Protein AF-A0A7S3MEN3-F1 (afdb_monomer_lite)

pLDDT: mean 83.19, std 9.21, range [45.03, 94.25]

Sequence (154 aa):
SSSNAAMPLEVQRSCRQNRLRFAHFEAAQQLMYAAVDQAFYSYHPLDHLQGAGDDWSRVAAEGVQRHLTSALGRFDSDLASGHFDGSFTALLGLSRPSKFDHLVHYGGSYYCYLFNRALSSHVWQHSFREDPFGAGSGGPLKELLRGGSVVQSL

InterPro domains:
  IPR000095 CRIB domain [PS50108] (94-107)
  IPR001567 Peptidase M3A/M3B catalytic domain [PF01432] (3-150)
  IPR024077 Neurolysin/Thimet oligopeptidase, domain 2 [G3DSA:1.10.1370.10] (1-147)
  IPR045090 Peptidase M3A/M3B [PTHR11804] (4-134)

Secondary structure (DSSP, 8-state):
----PPPPHHHHHHHHHHTTTTHHHHHHHHHHHHHHHHHHHH--GGGG-TT-GGGHHHHHHHHHHHHHHHHHHHHHHHHTTSS--S-HHHHTT-S-GGG-THHHHSTT-THHHHHHHHHHHHHIIIIISS-TT-HHHHHHHHHHHHTTTT----

Foldseek 3Di:
DPDPDDDDPVVVVVCVVCVCPCVVVVVLLLVLVLQLLQQQVVDDLVVQCVVVPPNSVVSSVVSSVVSSVVSQVVVQVVVVVDPDPDRSCVVNVVPDPVPVCCCVPPGNCSCVVVVVVVVVVVLCVPQQVVPVPDPRSCVVVVVVVVCPPVDPDD

Structure (mmCIF, N/CA/C/O backbone):
data_AF-A0A7S3MEN3-F1
#
_entry.id   AF-A0A7S3MEN3-F1
#
loop_
_atom_site.group_PDB
_atom_site.id
_atom_site.type_symbol
_atom_site.label_atom_id
_atom_site.label_alt_id
_atom_site.label_comp_id
_atom_site.label_asym_id
_atom_site.label_entity_id
_atom_site.label_seq_id
_atom_site.pdbx_PDB_ins_code
_atom_site.Cartn_x
_atom_site.Cartn_y
_atom_site.Cartn_z
_atom_site.occupancy
_atom_site.B_iso_or_equiv
_atom_site.auth_seq_id
_atom_site.auth_comp_id
_atom_site.auth_asym_id
_atom_site.auth_atom_id
_atom_site.pdbx_PDB_model_num
ATOM 1 N N . SER A 1 1 ? 2.358 23.178 37.428 1.00 45.03 1 SER A N 1
ATOM 2 C CA . SER A 1 1 ? 1.477 21.998 37.457 1.00 45.03 1 SER A CA 1
ATOM 3 C C . SER A 1 1 ? 0.846 21.847 36.082 1.00 45.03 1 SER A C 1
ATOM 5 O O . SER A 1 1 ? 0.015 22.657 35.697 1.00 45.03 1 SER A O 1
ATOM 7 N N . SER A 1 2 ? 1.303 20.887 35.280 1.00 53.84 2 SER A N 1
ATOM 8 C CA . SER A 1 2 ? 0.674 20.574 33.993 1.00 53.84 2 SER A CA 1
ATOM 9 C C . SER A 1 2 ? -0.623 19.808 34.258 1.00 53.84 2 SER A C 1
ATOM 11 O O . SER A 1 2 ? -0.630 18.789 34.947 1.00 53.84 2 SER A O 1
ATOM 13 N N . SER A 1 3 ? -1.744 20.354 33.788 1.00 66.56 3 SER A N 1
ATOM 14 C CA . SER A 1 3 ? -3.076 19.807 34.029 1.00 66.56 3 SER A CA 1
ATOM 15 C C . SER A 1 3 ? -3.262 18.489 33.280 1.00 66.56 3 SER A C 1
ATOM 17 O O . SER A 1 3 ? -3.283 18.476 32.051 1.00 66.56 3 SER A O 1
ATOM 19 N N . ASN A 1 4 ? -3.494 17.406 34.016 1.00 78.81 4 ASN A N 1
ATOM 20 C CA . ASN A 1 4 ? -3.951 16.108 33.507 1.00 78.81 4 ASN A CA 1
ATOM 21 C C . ASN A 1 4 ? -5.437 16.159 33.065 1.00 78.81 4 ASN A C 1
ATOM 23 O O . ASN A 1 4 ? -6.210 15.232 33.297 1.00 78.81 4 ASN A O 1
ATOM 27 N N . ALA A 1 5 ? -5.876 17.295 32.516 1.00 81.69 5 ALA A N 1
ATOM 28 C CA . ALA A 1 5 ? -7.270 17.541 32.185 1.00 81.69 5 ALA A CA 1
ATOM 29 C C . ALA A 1 5 ? -7.658 16.763 30.922 1.00 81.69 5 ALA A C 1
ATOM 31 O O . ALA A 1 5 ? -6.953 16.796 29.913 1.00 81.69 5 ALA A O 1
ATOM 32 N N . ALA A 1 6 ? -8.794 16.068 30.984 1.00 84.06 6 ALA A N 1
ATOM 33 C CA . ALA A 1 6 ? -9.335 15.344 29.843 1.00 84.06 6 ALA A CA 1
ATOM 34 C C . ALA A 1 6 ? -9.640 16.295 28.671 1.00 84.06 6 ALA A C 1
ATOM 36 O O . ALA A 1 6 ? -10.033 17.446 28.867 1.00 84.06 6 ALA A O 1
ATOM 37 N N . MET A 1 7 ? -9.492 15.792 27.441 1.00 89.94 7 MET A N 1
ATOM 38 C CA . MET A 1 7 ? -9.781 16.546 26.219 1.00 89.94 7 MET A CA 1
ATOM 39 C C . MET A 1 7 ? -11.230 17.076 26.227 1.00 89.94 7 MET A C 1
ATOM 41 O O . MET A 1 7 ? -12.146 16.282 26.463 1.00 89.94 7 MET A O 1
ATOM 45 N N . PRO A 1 8 ? -11.480 18.363 25.913 1.00 94.25 8 PRO A N 1
ATOM 46 C CA . PRO A 1 8 ? -12.834 18.917 25.866 1.00 94.25 8 PRO A CA 1
ATOM 47 C C . PRO A 1 8 ? -13.754 18.162 24.895 1.00 94.25 8 PRO A C 1
ATOM 49 O O . PRO A 1 8 ? -13.339 17.773 23.801 1.00 94.25 8 PRO A O 1
ATOM 52 N N . LEU A 1 9 ? -15.028 17.985 25.265 1.00 90.12 9 LEU A N 1
ATOM 53 C CA . LEU A 1 9 ? -16.005 17.218 24.473 1.00 90.12 9 LEU A CA 1
ATOM 54 C C . LEU A 1 9 ? -16.208 17.766 23.053 1.00 90.12 9 LEU A C 1
ATOM 56 O O . LEU A 1 9 ? -16.443 16.996 22.124 1.00 90.12 9 LEU A O 1
ATOM 60 N N . GLU A 1 10 ? -16.112 19.082 22.874 1.00 91.94 10 GLU A N 1
ATOM 61 C CA . GLU A 1 10 ? -16.203 19.728 21.562 1.00 91.94 10 GLU A CA 1
ATOM 62 C C . GLU A 1 10 ? -15.073 19.276 20.629 1.00 91.94 10 GLU A C 1
ATOM 64 O O . GLU A 1 10 ? -15.321 18.867 19.493 1.00 91.94 10 GLU A O 1
ATOM 69 N N . VAL A 1 11 ? -13.843 19.241 21.150 1.00 89.31 11 VAL A N 1
ATOM 70 C CA . VAL A 1 11 ? -12.668 18.757 20.418 1.00 89.31 11 VAL A CA 1
ATOM 71 C C . VAL A 1 11 ? -12.838 17.278 20.073 1.00 89.31 11 VAL A C 1
ATOM 73 O O . VAL A 1 11 ? -12.647 16.895 18.921 1.00 89.31 11 VAL A O 1
ATOM 76 N N . GLN A 1 12 ? -13.307 16.452 21.017 1.00 90.06 12 GLN A N 1
ATOM 77 C CA . GLN A 1 12 ? -13.565 15.030 20.759 1.00 90.06 12 GLN A CA 1
ATOM 78 C C . GLN A 1 12 ? -14.587 14.809 19.628 1.00 90.06 12 GLN A C 1
ATOM 80 O O . GLN A 1 12 ? -14.390 13.936 18.776 1.00 90.06 12 GLN A O 1
ATOM 85 N N . ARG A 1 13 ? -15.676 15.591 19.592 1.00 87.88 13 ARG A N 1
ATOM 86 C CA . ARG A 1 13 ? -16.685 15.512 18.518 1.00 87.88 13 ARG A CA 1
ATOM 87 C C . ARG A 1 13 ? -16.107 15.947 17.177 1.00 87.88 13 ARG A C 1
ATOM 89 O O . ARG A 1 13 ? -16.293 15.229 16.196 1.00 87.88 13 ARG A O 1
ATOM 96 N N . SER A 1 14 ? -15.373 17.061 17.152 1.00 88.75 14 SER A N 1
ATOM 97 C CA . SER A 1 14 ? -14.705 17.550 15.943 1.00 88.75 14 SER A CA 1
ATOM 98 C C . SER A 1 14 ? -13.725 16.511 15.388 1.00 88.75 14 SER A C 1
ATOM 100 O O . SER A 1 14 ? -13.778 16.182 14.203 1.00 88.75 14 SER A O 1
ATOM 102 N N . CYS A 1 15 ? -12.900 15.891 16.238 1.00 86.38 15 CYS A N 1
ATOM 103 C CA . CYS A 1 15 ? -12.000 14.811 15.826 1.00 86.38 15 CYS A CA 1
ATOM 104 C C . CYS A 1 15 ? -12.759 13.617 15.225 1.00 86.38 15 CYS A C 1
ATOM 106 O O . CYS A 1 15 ? -12.344 13.084 14.198 1.00 86.38 15 CYS A O 1
ATOM 108 N N . ARG A 1 16 ? -13.890 13.207 15.818 1.00 84.25 16 ARG A N 1
ATOM 109 C CA . ARG A 1 16 ? -14.710 12.103 15.282 1.00 84.25 16 ARG A CA 1
ATOM 110 C C . ARG A 1 16 ? -15.331 12.443 13.928 1.00 84.25 16 ARG A C 1
ATOM 112 O O . ARG A 1 16 ? -15.268 11.617 13.022 1.00 84.25 16 ARG A O 1
ATOM 119 N N . GLN A 1 17 ? -15.898 13.640 13.786 1.00 83.56 17 GLN A N 1
ATOM 120 C CA . GLN A 1 17 ? -16.509 14.106 12.535 1.00 83.56 17 GLN A CA 1
ATOM 121 C C . GLN A 1 17 ? -15.483 14.218 11.406 1.00 83.56 17 GLN A C 1
ATOM 123 O O . GLN A 1 17 ? -15.785 13.923 10.253 1.00 83.56 17 GLN A O 1
ATOM 128 N N . ASN A 1 18 ? -14.252 14.593 11.748 1.00 84.62 18 ASN A N 1
ATOM 129 C CA . ASN A 1 18 ? -13.196 14.849 10.778 1.00 84.62 18 ASN A CA 1
ATOM 130 C C . ASN A 1 18 ? -12.248 13.663 10.570 1.00 84.62 18 ASN A C 1
ATOM 132 O O . ASN A 1 18 ? -11.325 13.767 9.767 1.00 84.62 18 ASN A O 1
ATOM 136 N N . ARG A 1 19 ? -12.500 12.522 11.227 1.00 81.69 19 ARG A N 1
ATOM 137 C CA . ARG A 1 19 ? -11.642 11.326 11.183 1.00 81.69 19 ARG A CA 1
ATOM 138 C C . ARG A 1 19 ? -11.394 10.801 9.769 1.00 81.69 19 ARG A C 1
ATOM 140 O O . ARG A 1 19 ? -10.351 10.218 9.515 1.00 81.69 19 ARG A O 1
ATOM 147 N N . LEU A 1 20 ? -12.367 10.960 8.875 1.00 80.69 20 LEU A N 1
ATOM 148 C CA . LEU A 1 20 ? -12.301 10.446 7.503 1.00 80.69 20 LEU A CA 1
ATOM 149 C C . LEU A 1 20 ? -11.998 11.535 6.468 1.00 80.69 20 LEU A C 1
ATOM 151 O O . LEU A 1 20 ? -12.056 11.264 5.266 1.00 80.69 20 LEU A O 1
ATOM 155 N N . ARG A 1 21 ? -11.672 12.762 6.904 1.00 82.19 21 ARG A N 1
ATOM 156 C CA . ARG A 1 21 ? -11.207 13.793 5.972 1.00 82.19 21 ARG A CA 1
ATOM 157 C C . ARG A 1 21 ? -9.964 13.269 5.257 1.00 82.19 21 ARG A C 1
ATOM 159 O O . ARG A 1 21 ? -9.032 12.808 5.903 1.00 82.19 21 ARG A O 1
ATOM 166 N N . PHE A 1 22 ? -9.989 13.322 3.927 1.00 81.19 22 PHE A N 1
ATOM 167 C CA . PHE A 1 22 ? -8.916 12.847 3.045 1.00 81.19 22 PHE A CA 1
ATOM 168 C C . PHE A 1 22 ? -8.620 11.338 3.088 1.00 81.19 22 PHE A C 1
ATOM 170 O O . PHE A 1 22 ? -7.650 10.898 2.480 1.00 81.19 22 PHE A O 1
ATOM 177 N N . ALA A 1 23 ? -9.474 10.509 3.702 1.00 83.00 23 ALA A N 1
ATOM 178 C CA . ALA A 1 23 ? -9.275 9.054 3.707 1.00 83.00 23 ALA A CA 1
ATOM 179 C C . ALA A 1 23 ? -9.217 8.447 2.287 1.00 83.00 23 ALA A C 1
ATOM 181 O O . ALA A 1 23 ? -8.566 7.430 2.072 1.00 83.00 23 ALA A O 1
ATOM 182 N N . HIS A 1 24 ? -9.870 9.085 1.311 1.00 80.19 24 HIS A N 1
ATOM 183 C CA . HIS A 1 24 ? -9.795 8.703 -0.100 1.00 80.19 24 HIS A CA 1
ATOM 184 C C . HIS A 1 24 ? -8.423 8.999 -0.724 1.00 80.19 24 HIS A C 1
ATOM 186 O O . HIS A 1 24 ? -7.957 8.202 -1.528 1.00 80.19 24 HIS A O 1
ATOM 192 N N . PHE A 1 25 ? -7.750 10.086 -0.327 1.00 82.69 25 PHE A N 1
ATOM 193 C CA . PHE A 1 25 ? -6.379 10.373 -0.766 1.00 82.69 25 PHE A CA 1
ATOM 194 C C . PHE A 1 25 ? -5.398 9.344 -0.214 1.00 82.69 25 PHE A C 1
ATOM 196 O O . PHE A 1 25 ? -4.562 8.836 -0.951 1.00 82.69 25 PHE A O 1
ATOM 203 N N . GLU A 1 26 ? -5.535 8.993 1.066 1.00 83.94 26 GLU A N 1
ATOM 204 C CA . GLU A 1 26 ? -4.712 7.954 1.688 1.00 83.94 26 GLU A CA 1
ATOM 205 C C . GLU A 1 26 ? -4.902 6.597 0.988 1.00 83.94 26 GLU A C 1
ATOM 207 O O . GLU A 1 26 ? -3.927 5.924 0.656 1.00 83.94 26 GLU A O 1
ATOM 212 N N . ALA A 1 27 ? -6.153 6.215 0.708 1.00 85.50 27 ALA A N 1
ATOM 213 C CA . ALA A 1 27 ? -6.461 4.979 -0.007 1.00 85.50 27 ALA A CA 1
ATOM 214 C C . ALA A 1 27 ? -5.911 4.987 -1.443 1.00 85.50 27 ALA A C 1
ATOM 216 O O . ALA A 1 27 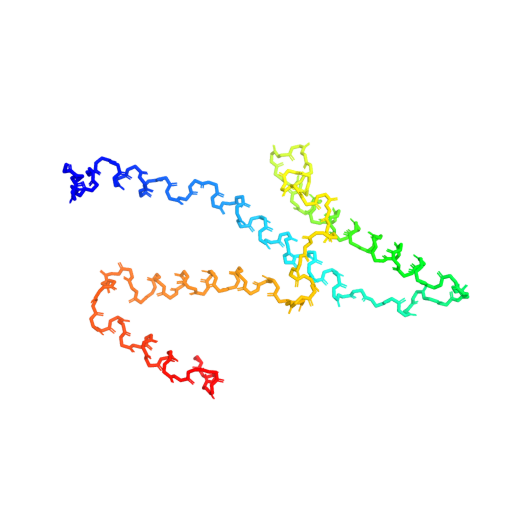? -5.307 4.002 -1.867 1.00 85.50 27 ALA A O 1
ATOM 217 N N . ALA A 1 28 ? -6.066 6.100 -2.169 1.00 83.25 28 ALA A N 1
ATOM 218 C CA . ALA A 1 28 ? -5.509 6.263 -3.510 1.00 83.25 28 ALA A CA 1
ATOM 219 C C . ALA A 1 28 ? -3.977 6.154 -3.495 1.00 83.25 28 ALA A C 1
ATOM 221 O O . ALA A 1 28 ? -3.400 5.439 -4.309 1.00 83.25 28 ALA A O 1
ATOM 222 N N . GLN A 1 29 ? -3.316 6.779 -2.519 1.00 85.31 29 GLN A N 1
ATOM 223 C CA . GLN A 1 29 ? -1.871 6.675 -2.343 1.00 85.31 29 GLN A CA 1
ATOM 224 C C . GLN A 1 29 ? -1.426 5.228 -2.094 1.00 85.31 29 GLN A C 1
ATOM 226 O O . GLN A 1 29 ? -0.483 4.760 -2.731 1.00 85.31 29 GLN A O 1
ATOM 231 N N . GLN A 1 30 ? -2.106 4.496 -1.207 1.00 88.06 30 GLN A N 1
ATOM 232 C CA . GLN A 1 30 ? -1.777 3.093 -0.940 1.00 88.06 30 GLN A CA 1
ATOM 233 C C . GLN A 1 30 ? -1.995 2.197 -2.166 1.00 88.06 30 GLN A C 1
ATOM 235 O O . GLN A 1 30 ? -1.197 1.293 -2.412 1.00 88.06 30 GLN A O 1
ATOM 240 N N . LEU A 1 31 ? -3.042 2.466 -2.9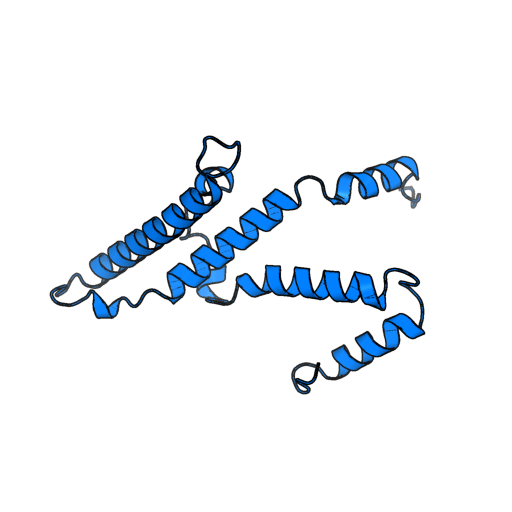51 1.00 86.62 31 LEU A N 1
ATOM 241 C CA . LEU A 1 31 ? -3.333 1.736 -4.185 1.00 86.62 31 LEU A CA 1
ATOM 242 C C . LEU A 1 31 ? -2.238 1.957 -5.226 1.00 86.62 31 LEU A C 1
ATOM 244 O O . LEU A 1 31 ? -1.769 1.002 -5.838 1.00 86.62 31 LEU A O 1
ATOM 248 N N . MET A 1 32 ? -1.771 3.195 -5.362 1.00 83.81 32 MET A N 1
ATOM 249 C CA . MET A 1 32 ? -0.681 3.523 -6.273 1.00 83.81 32 MET A CA 1
ATOM 250 C C . MET A 1 32 ? 0.653 2.899 -5.848 1.00 83.81 32 MET A C 1
ATOM 252 O O . MET A 1 32 ? 1.376 2.376 -6.690 1.00 83.81 32 MET A O 1
ATOM 256 N N . TYR A 1 33 ? 0.983 2.881 -4.555 1.00 86.81 33 TYR A N 1
ATO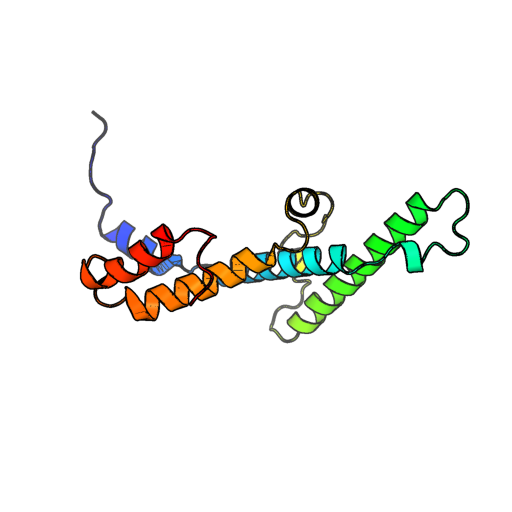M 257 C CA . TYR A 1 33 ? 2.180 2.175 -4.082 1.00 86.81 33 TYR A CA 1
ATOM 258 C C . TYR A 1 33 ? 2.089 0.661 -4.308 1.00 86.81 33 TYR A C 1
ATOM 260 O O . TYR A 1 33 ? 3.074 0.053 -4.722 1.00 86.81 33 TYR A O 1
ATOM 268 N N . ALA A 1 34 ? 0.911 0.059 -4.110 1.00 89.69 34 ALA A N 1
ATOM 269 C CA . ALA A 1 34 ? 0.681 -1.345 -4.445 1.00 89.69 34 ALA A CA 1
ATOM 270 C C . ALA A 1 34 ? 0.847 -1.605 -5.949 1.00 89.69 34 ALA A C 1
ATOM 272 O O . ALA A 1 34 ? 1.473 -2.588 -6.335 1.00 89.69 34 ALA A O 1
ATOM 273 N N . ALA A 1 35 ? 0.351 -0.704 -6.794 1.00 86.12 35 ALA A N 1
ATOM 274 C CA . ALA A 1 35 ? 0.531 -0.772 -8.237 1.00 86.12 35 ALA A CA 1
ATOM 275 C C . ALA A 1 35 ? 2.005 -0.698 -8.660 1.00 86.12 35 ALA A C 1
ATOM 277 O O . ALA A 1 35 ? 2.445 -1.513 -9.467 1.00 86.12 35 ALA A O 1
ATOM 278 N N . VAL A 1 36 ? 2.777 0.243 -8.102 1.00 86.19 36 VAL A N 1
ATOM 279 C CA . VAL A 1 36 ? 4.224 0.368 -8.361 1.00 86.19 36 VAL A CA 1
ATOM 280 C C . VAL A 1 36 ? 4.966 -0.892 -7.928 1.00 86.19 36 VAL A C 1
ATOM 282 O O . VAL A 1 36 ? 5.793 -1.395 -8.681 1.00 86.19 36 VAL A O 1
ATOM 285 N N . ASP A 1 37 ? 4.651 -1.410 -6.742 1.00 90.25 37 ASP A N 1
ATOM 286 C CA . ASP A 1 37 ? 5.239 -2.632 -6.197 1.00 90.25 37 ASP A CA 1
ATOM 287 C C . ASP A 1 37 ? 4.967 -3.842 -7.108 1.00 90.25 37 ASP A C 1
ATOM 289 O O . ASP A 1 37 ? 5.897 -4.526 -7.533 1.00 90.25 37 ASP A O 1
ATOM 293 N N . GLN A 1 38 ? 3.715 -4.047 -7.528 1.00 90.31 38 GLN A N 1
ATOM 294 C CA . GLN A 1 38 ? 3.367 -5.119 -8.470 1.00 90.31 38 GLN A CA 1
ATOM 295 C C . GLN A 1 38 ? 3.998 -4.917 -9.853 1.00 90.31 38 GLN A C 1
ATOM 297 O O . GLN A 1 38 ? 4.483 -5.873 -10.458 1.00 90.31 38 GLN A O 1
ATOM 302 N N . ALA A 1 39 ? 4.029 -3.687 -10.369 1.00 88.62 39 ALA A N 1
ATOM 303 C CA . ALA A 1 39 ? 4.660 -3.387 -11.651 1.00 88.62 39 ALA A CA 1
ATOM 304 C C . ALA A 1 39 ? 6.168 -3.678 -11.607 1.00 88.62 39 ALA A C 1
ATOM 306 O O . ALA A 1 39 ? 6.693 -4.304 -12.522 1.00 88.62 39 ALA A O 1
ATOM 307 N N . PHE A 1 40 ? 6.854 -3.296 -10.530 1.00 88.62 40 PHE A N 1
ATOM 308 C CA . PHE A 1 40 ? 8.278 -3.567 -10.356 1.00 88.62 40 PHE A CA 1
ATOM 309 C C . PHE A 1 40 ? 8.572 -5.074 -10.326 1.00 88.62 40 PHE A C 1
ATOM 311 O O . PHE A 1 40 ? 9.439 -5.540 -11.061 1.00 88.62 40 PHE A O 1
ATOM 318 N N . TYR A 1 41 ? 7.815 -5.840 -9.536 1.00 89.75 41 TYR A N 1
ATOM 319 C CA . TYR A 1 41 ? 8.039 -7.279 -9.351 1.00 89.75 41 TYR A CA 1
ATOM 320 C C . TYR A 1 41 ? 7.475 -8.177 -10.461 1.00 89.75 41 TYR A C 1
ATOM 322 O O . TYR A 1 41 ? 7.823 -9.353 -10.524 1.00 89.75 41 TYR A O 1
ATOM 330 N N . SER A 1 42 ? 6.634 -7.641 -11.348 1.00 89.62 42 SER A N 1
ATOM 331 C CA . SER A 1 42 ? 6.161 -8.346 -12.551 1.00 89.62 42 SER A CA 1
ATOM 332 C C . SER A 1 42 ? 7.072 -8.158 -13.765 1.00 89.62 42 SER A C 1
ATOM 334 O O . SER A 1 42 ? 6.898 -8.849 -14.767 1.00 89.62 42 SER A O 1
ATOM 336 N N . TYR A 1 43 ? 8.036 -7.234 -13.701 1.00 90.06 43 TYR A N 1
ATOM 337 C CA . TYR A 1 43 ? 8.997 -7.034 -14.777 1.00 90.06 43 TYR A CA 1
ATOM 338 C C . TYR A 1 43 ? 10.075 -8.118 -14.745 1.00 90.06 43 TYR A C 1
ATOM 340 O O . TYR A 1 43 ? 10.693 -8.353 -13.708 1.00 90.06 43 TYR A O 1
ATOM 348 N N . HIS A 1 44 ? 10.343 -8.737 -15.895 1.00 87.75 44 HIS A N 1
ATOM 349 C CA . HIS A 1 44 ? 11.382 -9.751 -16.042 1.00 87.75 44 HIS A CA 1
ATOM 350 C C . HIS A 1 44 ? 12.525 -9.204 -16.916 1.00 87.75 44 HIS A C 1
ATOM 352 O O . HIS A 1 44 ? 12.438 -9.234 -18.144 1.00 87.75 44 HIS A O 1
ATOM 358 N N . PRO A 1 45 ? 13.614 -8.669 -16.321 1.00 82.69 45 PRO A N 1
ATOM 359 C CA . PRO A 1 45 ? 14.653 -7.976 -17.081 1.00 82.69 45 PRO A CA 1
ATOM 360 C C . PRO A 1 45 ? 15.309 -8.853 -18.143 1.00 82.69 45 PRO A C 1
ATOM 362 O O . PRO A 1 45 ? 15.622 -8.362 -19.224 1.00 82.69 45 PRO A O 1
ATOM 365 N N . LEU A 1 46 ? 15.493 -10.144 -17.846 1.00 83.19 46 LEU A N 1
ATOM 366 C CA . LEU A 1 46 ? 16.215 -11.089 -18.700 1.00 83.19 46 LEU A CA 1
ATOM 367 C C . LEU A 1 46 ? 15.563 -11.273 -20.076 1.00 83.19 46 LEU A C 1
ATOM 369 O O . LEU A 1 46 ? 16.277 -11.505 -21.050 1.00 83.19 46 LEU A O 1
ATOM 373 N N . ASP A 1 47 ? 14.247 -11.083 -20.178 1.00 86.44 47 ASP A N 1
ATOM 374 C CA . ASP A 1 47 ? 13.504 -11.198 -21.441 1.00 86.44 47 ASP A CA 1
ATOM 375 C C . ASP A 1 47 ? 13.897 -10.099 -22.442 1.00 86.44 47 ASP A C 1
ATOM 377 O O . ASP A 1 47 ? 13.658 -10.213 -23.644 1.00 86.44 47 ASP A O 1
ATOM 381 N N . HIS A 1 48 ? 14.531 -9.032 -21.951 1.00 81.62 48 HIS A N 1
ATOM 382 C CA . HIS A 1 48 ? 14.860 -7.830 -22.709 1.00 81.62 48 HIS A CA 1
ATOM 383 C C . HIS A 1 48 ? 16.368 -7.563 -22.807 1.00 81.62 48 HIS A C 1
ATOM 385 O O . HIS A 1 48 ? 16.768 -6.519 -23.319 1.00 81.62 48 HIS A O 1
ATOM 391 N N . LEU A 1 49 ? 17.212 -8.493 -22.339 1.00 81.25 49 LEU A N 1
ATOM 392 C CA . LEU A 1 49 ? 18.675 -8.359 -22.391 1.00 81.25 49 LEU A CA 1
ATOM 393 C C . LEU A 1 49 ? 19.319 -8.990 -23.631 1.00 81.25 49 LEU A C 1
ATOM 395 O O . LEU A 1 49 ? 20.542 -8.931 -23.778 1.00 81.25 49 LEU A O 1
ATOM 399 N N . GLN A 1 50 ? 18.537 -9.576 -24.544 1.00 80.56 50 GLN A N 1
ATOM 400 C CA . GLN A 1 50 ? 19.085 -10.075 -25.806 1.00 80.56 50 GLN A CA 1
ATOM 401 C C . GLN A 1 50 ? 19.778 -8.938 -26.572 1.00 80.56 50 GLN A C 1
ATOM 403 O O . GLN A 1 50 ? 19.157 -7.944 -26.933 1.00 80.56 50 GLN A O 1
ATOM 408 N N . GLY A 1 51 ? 21.084 -9.094 -26.806 1.00 75.06 51 GLY A N 1
ATOM 409 C CA . GLY A 1 51 ? 21.903 -8.100 -27.505 1.00 75.06 51 GLY A CA 1
ATOM 410 C C . GLY A 1 51 ? 22.409 -6.938 -26.642 1.00 75.06 51 GLY A C 1
ATOM 411 O O . GLY A 1 51 ? 23.018 -6.025 -27.189 1.00 75.06 51 GLY A O 1
ATOM 412 N N . ALA A 1 52 ? 22.208 -6.962 -25.319 1.00 80.38 52 ALA A N 1
ATOM 413 C CA . ALA A 1 52 ? 22.638 -5.870 -24.441 1.00 80.38 52 ALA A CA 1
ATOM 414 C C . ALA A 1 52 ? 24.167 -5.776 -24.247 1.00 80.38 52 ALA A C 1
ATOM 416 O O . ALA A 1 52 ? 24.671 -4.727 -23.846 1.00 80.38 52 ALA A O 1
ATOM 417 N N . GLY A 1 53 ? 24.908 -6.849 -24.555 1.00 82.25 53 GLY A N 1
ATOM 418 C CA . GLY A 1 53 ? 26.368 -6.885 -24.434 1.00 82.25 53 GLY A CA 1
ATOM 419 C C . GLY A 1 53 ? 26.847 -6.510 -23.026 1.00 82.25 53 GLY A C 1
ATOM 420 O O . GLY A 1 53 ? 26.222 -6.879 -22.031 1.00 82.25 53 GLY A O 1
ATOM 421 N N . ASP A 1 54 ? 27.934 -5.744 -22.948 1.00 86.31 54 ASP A N 1
ATOM 422 C CA . ASP A 1 54 ? 28.533 -5.314 -21.676 1.00 86.31 54 ASP A CA 1
ATOM 423 C C . ASP A 1 54 ? 27.699 -4.248 -20.928 1.00 86.31 54 ASP A C 1
ATOM 425 O O . ASP A 1 54 ? 27.928 -4.001 -19.746 1.00 86.31 54 ASP A O 1
ATOM 429 N N . ASP A 1 55 ? 26.695 -3.646 -21.579 1.00 88.00 55 ASP A N 1
ATOM 430 C CA . ASP A 1 55 ? 25.873 -2.540 -21.053 1.00 88.00 55 ASP A CA 1
ATOM 431 C C . ASP A 1 55 ? 24.492 -3.002 -20.540 1.00 88.00 55 ASP A C 1
ATOM 433 O O . ASP A 1 55 ? 23.513 -2.251 -20.468 1.00 88.00 55 ASP A O 1
ATOM 437 N N . TRP A 1 56 ? 24.388 -4.282 -20.177 1.00 85.06 56 TRP A N 1
ATOM 438 C CA . TRP A 1 56 ? 23.140 -4.914 -19.742 1.00 85.06 56 TRP A CA 1
ATOM 439 C C . TRP A 1 56 ? 22.486 -4.229 -18.535 1.00 85.06 56 TRP A C 1
ATOM 441 O O . TRP A 1 56 ? 21.259 -4.225 -18.423 1.00 85.06 56 TRP A O 1
ATOM 451 N N . SER A 1 57 ? 23.275 -3.623 -17.644 1.00 85.88 57 SER A N 1
ATOM 452 C CA . SER A 1 57 ? 22.773 -2.962 -16.436 1.00 85.88 57 SER A CA 1
ATOM 453 C C . SER A 1 57 ? 21.981 -1.693 -16.763 1.00 85.88 57 SER A C 1
ATOM 455 O O . SER A 1 57 ? 20.900 -1.483 -16.204 1.00 85.88 57 SER A O 1
ATOM 457 N N . ARG A 1 58 ? 22.457 -0.880 -17.717 1.00 87.25 58 ARG A N 1
ATOM 458 C CA . ARG A 1 58 ? 21.728 0.295 -18.209 1.00 87.25 58 ARG A CA 1
ATOM 459 C C . ARG A 1 58 ? 20.464 -0.119 -18.950 1.00 87.25 58 ARG A C 1
ATOM 461 O O . ARG A 1 58 ? 19.398 0.427 -18.673 1.00 87.25 58 ARG A O 1
ATOM 468 N N . VAL A 1 59 ? 20.563 -1.115 -19.835 1.00 87.75 59 VAL A N 1
ATOM 469 C CA . VAL A 1 59 ? 19.414 -1.637 -20.598 1.00 87.75 59 VAL A CA 1
ATOM 470 C C . VAL A 1 59 ? 18.321 -2.165 -19.660 1.00 87.75 59 VAL A C 1
ATOM 472 O O . VAL A 1 59 ? 17.142 -1.854 -19.850 1.00 87.75 59 VAL A O 1
ATOM 475 N N . ALA A 1 60 ? 18.700 -2.894 -18.604 1.00 86.12 60 ALA A N 1
ATOM 476 C CA . ALA A 1 60 ? 17.771 -3.351 -17.573 1.00 86.12 60 ALA A CA 1
ATOM 477 C C . ALA A 1 60 ? 17.096 -2.176 -16.846 1.00 86.12 60 ALA A C 1
ATOM 479 O O . ALA A 1 60 ? 15.871 -2.167 -16.715 1.00 86.12 60 ALA A O 1
ATOM 480 N N . ALA A 1 61 ? 17.868 -1.175 -16.409 1.00 85.25 61 ALA A N 1
ATOM 481 C CA . ALA A 1 61 ? 17.347 -0.015 -15.685 1.00 85.25 61 ALA A CA 1
ATOM 482 C C . ALA A 1 61 ? 16.376 0.825 -16.537 1.00 85.25 61 ALA A C 1
ATOM 484 O O . ALA A 1 61 ? 15.293 1.188 -16.073 1.00 85.25 61 ALA A O 1
ATOM 485 N N . GLU A 1 62 ? 16.721 1.088 -17.799 1.00 87.50 62 GLU A N 1
ATOM 486 C CA . GLU A 1 62 ? 15.841 1.774 -18.754 1.00 87.50 62 GLU A CA 1
ATOM 487 C C . GLU A 1 62 ? 14.574 0.958 -19.048 1.00 87.50 62 GLU A C 1
ATOM 489 O O . GLU A 1 62 ? 13.487 1.517 -19.213 1.00 87.50 62 GLU A O 1
ATOM 494 N N . GLY A 1 63 ? 14.693 -0.371 -19.100 1.00 89.19 63 GLY A N 1
ATOM 495 C CA . GLY A 1 63 ? 13.565 -1.288 -19.231 1.00 89.19 63 GLY A CA 1
ATOM 496 C C . GLY A 1 63 ? 12.592 -1.202 -18.053 1.00 89.19 63 GLY A C 1
ATOM 497 O O . GLY A 1 63 ? 11.405 -0.951 -18.265 1.00 89.19 63 GLY A O 1
ATOM 498 N N . VAL A 1 64 ? 13.100 -1.295 -16.819 1.00 86.94 64 VAL A N 1
ATOM 499 C CA . VAL A 1 64 ? 12.303 -1.127 -15.589 1.00 86.94 64 VAL A CA 1
ATOM 500 C C . VAL A 1 64 ? 11.617 0.239 -15.572 1.00 86.94 64 VAL A C 1
ATOM 502 O O . VAL A 1 64 ? 10.412 0.323 -15.336 1.00 86.94 64 VAL A O 1
ATOM 505 N N . GLN A 1 65 ? 12.350 1.316 -15.871 1.00 86.62 65 GLN A N 1
ATOM 506 C CA . GLN A 1 65 ? 11.794 2.671 -15.871 1.00 86.62 65 GLN A CA 1
ATOM 507 C C . GLN A 1 65 ? 10.654 2.823 -16.888 1.00 86.62 65 GLN A C 1
ATOM 509 O O . GLN A 1 65 ? 9.620 3.422 -16.572 1.00 86.62 65 GLN A O 1
ATOM 514 N N . ARG A 1 66 ? 10.811 2.272 -18.101 1.00 87.88 66 ARG A N 1
ATOM 515 C CA . ARG A 1 66 ? 9.756 2.274 -19.128 1.00 87.88 66 ARG A CA 1
ATOM 516 C C . ARG A 1 66 ? 8.541 1.463 -18.693 1.00 87.88 66 ARG A C 1
ATOM 518 O O . ARG A 1 66 ? 7.421 1.948 -18.842 1.00 87.88 66 ARG A O 1
ATOM 525 N N . HIS A 1 67 ? 8.755 0.276 -18.126 1.00 89.62 67 HIS A N 1
ATOM 526 C CA . HIS A 1 67 ? 7.678 -0.578 -17.622 1.00 89.62 67 HIS A CA 1
ATOM 527 C C . HIS A 1 67 ? 6.872 0.112 -16.518 1.00 89.62 67 HIS A C 1
ATOM 529 O O . HIS A 1 67 ? 5.651 0.214 -16.622 1.00 89.62 67 HIS A O 1
ATOM 535 N N . LEU A 1 68 ? 7.550 0.689 -15.520 1.00 86.62 68 LEU A N 1
ATOM 536 C CA . LEU A 1 68 ? 6.906 1.451 -14.444 1.00 86.62 68 LEU A CA 1
ATOM 537 C C . LEU A 1 68 ? 6.133 2.661 -14.977 1.00 86.62 68 LEU A C 1
ATOM 539 O O . LEU A 1 68 ? 4.996 2.890 -14.571 1.00 86.62 68 LEU A O 1
ATOM 543 N N . THR A 1 69 ? 6.722 3.414 -15.911 1.00 86.00 69 THR A N 1
ATOM 544 C CA . THR A 1 69 ? 6.063 4.576 -16.530 1.00 86.00 69 THR A CA 1
ATOM 545 C C . THR A 1 69 ? 4.799 4.153 -17.282 1.00 86.00 69 THR A C 1
ATOM 547 O O . THR A 1 69 ? 3.758 4.790 -17.146 1.00 86.00 69 THR A O 1
ATOM 550 N N . SER A 1 70 ? 4.860 3.047 -18.031 1.00 87.69 70 SER A N 1
ATOM 551 C CA . SER A 1 70 ? 3.699 2.492 -18.730 1.00 87.69 70 SER A CA 1
ATOM 552 C C . SER A 1 70 ? 2.621 2.009 -17.758 1.00 87.69 70 SER A C 1
ATOM 554 O O . SER A 1 70 ? 1.440 2.242 -18.003 1.00 87.69 70 SER A O 1
ATOM 556 N N . ALA A 1 71 ? 3.000 1.329 -16.672 1.00 84.81 71 ALA A N 1
ATOM 557 C CA . ALA A 1 71 ? 2.053 0.863 -15.664 1.00 84.81 71 ALA A CA 1
ATOM 558 C C . ALA A 1 71 ? 1.332 2.048 -15.005 1.00 84.81 71 ALA A C 1
ATOM 560 O O . ALA A 1 71 ? 0.106 2.092 -15.010 1.00 84.81 71 ALA A O 1
ATOM 561 N N . LEU A 1 72 ? 2.079 3.051 -14.535 1.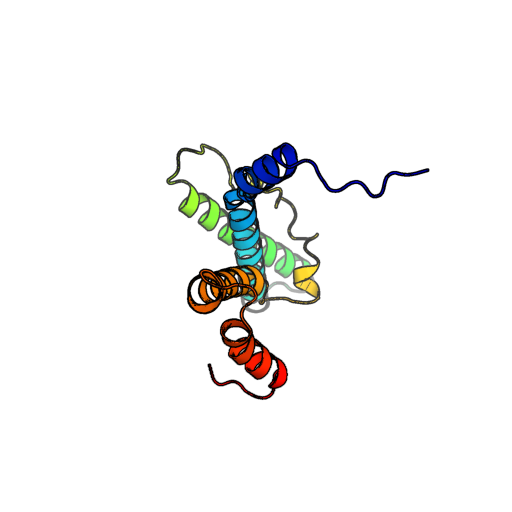00 80.75 72 LEU A N 1
ATOM 562 C CA . LEU A 1 72 ? 1.528 4.264 -13.921 1.00 80.75 72 LEU A CA 1
ATOM 563 C C . LEU A 1 72 ? 0.641 5.068 -14.880 1.00 80.75 72 LEU A C 1
ATOM 565 O O . LEU A 1 72 ? -0.412 5.550 -14.473 1.00 80.75 72 LEU A O 1
ATOM 569 N N . GLY A 1 73 ? 1.015 5.159 -16.160 1.00 81.94 73 GLY A N 1
ATOM 570 C CA . GLY A 1 73 ? 0.194 5.820 -17.176 1.00 81.94 73 GLY A CA 1
ATOM 571 C C . GLY A 1 73 ? -1.171 5.152 -17.381 1.00 81.94 73 GLY A C 1
ATOM 572 O O . GLY A 1 73 ? -2.163 5.848 -17.587 1.00 81.94 73 GLY A O 1
ATOM 573 N N . ARG A 1 74 ? -1.250 3.816 -17.269 1.00 81.62 74 ARG A N 1
ATOM 574 C CA . ARG A 1 74 ? -2.538 3.098 -17.290 1.00 81.62 74 ARG A CA 1
ATOM 575 C C . ARG A 1 74 ? -3.386 3.438 -16.067 1.00 81.62 74 ARG A C 1
ATOM 577 O O . ARG A 1 74 ? -4.561 3.722 -16.234 1.00 81.62 74 ARG A O 1
ATOM 584 N N . PHE A 1 75 ? -2.785 3.496 -14.877 1.00 74.62 75 PHE A N 1
ATOM 585 C CA . PHE A 1 75 ? -3.496 3.902 -13.659 1.00 74.62 75 PHE A CA 1
ATOM 586 C C . PHE A 1 75 ? -4.048 5.327 -13.747 1.00 74.62 75 PHE A C 1
ATOM 588 O O . PHE A 1 75 ? -5.214 5.543 -13.423 1.00 74.62 75 PHE A O 1
ATOM 595 N N . ASP A 1 76 ? -3.248 6.288 -14.218 1.00 78.69 76 ASP A N 1
ATOM 596 C CA . ASP A 1 76 ? -3.723 7.658 -14.440 1.00 78.69 76 ASP A CA 1
ATOM 597 C C . ASP A 1 76 ? -4.882 7.681 -15.455 1.00 78.69 76 ASP A C 1
ATOM 599 O O . ASP A 1 76 ? -5.865 8.379 -15.227 1.00 78.69 76 ASP A O 1
ATOM 603 N N . SER A 1 77 ? -4.811 6.883 -16.531 1.00 80.81 77 SER A N 1
ATOM 604 C CA . SER A 1 77 ? -5.885 6.767 -17.530 1.00 80.81 77 SER A CA 1
ATOM 605 C C . SER A 1 77 ? -7.162 6.132 -16.971 1.00 80.81 77 SER A C 1
ATOM 607 O O . SER A 1 77 ? -8.256 6.611 -17.261 1.00 80.81 77 SER A O 1
ATOM 609 N N . ASP A 1 78 ? -7.052 5.070 -16.175 1.00 75.38 78 ASP A N 1
ATOM 610 C CA . ASP A 1 78 ? -8.206 4.391 -15.572 1.00 75.38 78 ASP A CA 1
ATOM 611 C C . ASP A 1 78 ? -8.914 5.305 -14.553 1.00 75.38 78 ASP A C 1
ATOM 613 O O . ASP A 1 78 ? -10.143 5.304 -14.430 1.00 75.38 78 ASP A O 1
ATOM 617 N N . LEU A 1 79 ? -8.142 6.148 -13.860 1.00 71.12 79 LEU A N 1
ATOM 618 C CA . LEU A 1 79 ? -8.642 7.149 -12.916 1.00 71.12 79 LEU A CA 1
ATOM 619 C C . LEU A 1 79 ? -9.070 8.471 -13.584 1.00 71.12 79 LEU A C 1
ATOM 621 O O . LEU A 1 79 ? -9.698 9.304 -12.927 1.00 71.12 79 LEU A O 1
ATOM 625 N N . ALA A 1 80 ? -8.801 8.658 -14.882 1.00 69.69 80 ALA A N 1
ATOM 626 C CA . ALA A 1 80 ? -9.125 9.878 -15.631 1.00 69.69 80 ALA A CA 1
ATOM 627 C C . ALA A 1 80 ? -10.629 10.067 -15.903 1.00 69.69 80 ALA A C 1
ATOM 629 O O . ALA A 1 80 ? -11.040 11.104 -16.412 1.00 69.69 80 ALA A O 1
ATOM 630 N N . SER A 1 81 ? -11.476 9.095 -15.550 1.00 67.88 81 SER A N 1
ATOM 631 C CA . SER A 1 81 ? -12.937 9.197 -15.702 1.00 67.88 81 SER A CA 1
ATOM 632 C C . SER A 1 81 ? -13.611 10.183 -14.727 1.00 67.88 81 SER A C 1
ATOM 634 O O . SER A 1 81 ? -14.822 10.398 -14.802 1.00 67.88 81 SER A O 1
ATOM 636 N N . GLY A 1 82 ? -12.853 10.773 -13.797 1.00 71.38 82 GLY A N 1
ATOM 637 C CA . GLY A 1 82 ? -13.344 11.728 -12.803 1.00 71.38 82 GLY A CA 1
ATOM 638 C C . GLY A 1 82 ? -13.268 13.200 -13.228 1.00 71.38 82 GLY A C 1
ATOM 639 O O . GLY A 1 82 ? -12.800 13.549 -14.299 1.00 71.38 82 GLY A O 1
ATOM 640 N N . HIS A 1 83 ? -13.681 14.097 -12.327 1.00 73.00 83 HIS A N 1
ATOM 641 C CA . HIS A 1 83 ? -13.654 15.559 -12.523 1.00 73.00 83 HIS A CA 1
ATOM 642 C C . HIS A 1 83 ? -12.255 16.185 -12.334 1.00 73.00 83 HIS A C 1
ATOM 644 O O . HIS A 1 83 ? -12.137 17.385 -12.086 1.00 73.00 83 HIS A O 1
ATOM 650 N N . PHE A 1 84 ? -11.197 15.374 -12.334 1.00 79.12 84 PHE A N 1
ATOM 651 C CA . PHE A 1 84 ? -9.838 15.822 -12.056 1.00 79.12 84 PHE A CA 1
ATOM 652 C C . PHE A 1 84 ? -9.023 15.849 -13.349 1.00 79.12 84 PHE A C 1
ATOM 654 O O . PHE A 1 84 ? -8.615 14.804 -13.841 1.00 79.12 84 PHE A O 1
ATOM 661 N N . ASP A 1 85 ? -8.743 17.050 -13.856 1.00 76.88 85 ASP A N 1
ATOM 662 C CA . ASP A 1 85 ? -7.979 17.285 -15.094 1.00 76.88 85 ASP A CA 1
ATOM 663 C C . ASP A 1 85 ? -6.446 17.195 -14.899 1.00 76.88 85 ASP A C 1
ATOM 665 O O . ASP A 1 85 ? -5.672 17.912 -15.535 1.00 76.88 85 ASP A O 1
ATOM 669 N N . GLY A 1 86 ? -5.970 16.342 -13.987 1.00 80.38 86 GLY A N 1
ATOM 670 C CA . GLY A 1 86 ? -4.548 16.219 -13.655 1.00 80.38 86 GLY A CA 1
ATOM 671 C C . GLY A 1 86 ? -4.054 14.777 -13.561 1.00 80.38 86 GLY A C 1
ATOM 672 O O . GLY A 1 86 ? -4.830 13.827 -13.523 1.00 80.38 86 GLY A O 1
ATOM 673 N N . SER A 1 87 ? -2.732 14.607 -13.471 1.00 81.06 87 SER A N 1
ATOM 674 C CA . SER A 1 87 ? -2.128 13.302 -13.173 1.00 81.06 87 SER A CA 1
ATOM 675 C C . SER A 1 87 ? -2.288 12.985 -11.687 1.00 81.06 87 SER A C 1
ATOM 677 O O . SER A 1 87 ? -1.777 13.712 -10.825 1.00 81.06 87 SER A O 1
ATOM 679 N N . PHE A 1 88 ? -2.976 11.886 -11.377 1.00 78.50 88 PHE A N 1
ATOM 680 C CA . PHE A 1 88 ? -3.079 11.376 -10.009 1.00 78.50 88 PHE A CA 1
ATOM 681 C C . PHE A 1 88 ? -1.703 10.990 -9.465 1.00 78.50 88 PHE A C 1
ATOM 683 O O . PHE A 1 88 ? -1.382 11.280 -8.311 1.00 78.50 88 PHE A O 1
ATOM 690 N N . THR A 1 89 ? -0.852 10.418 -10.313 1.00 78.38 89 THR A N 1
ATOM 691 C CA . THR A 1 89 ? 0.537 10.088 -9.977 1.00 78.38 89 THR A CA 1
ATOM 692 C C . THR A 1 89 ? 1.337 11.328 -9.555 1.00 78.38 89 THR A C 1
ATOM 694 O O . THR A 1 89 ? 2.084 11.280 -8.571 1.00 78.38 89 THR A O 1
ATOM 697 N N . ALA A 1 90 ? 1.156 12.460 -10.246 1.00 80.56 90 ALA A N 1
ATOM 698 C CA . ALA A 1 90 ? 1.783 13.730 -9.878 1.00 80.56 90 ALA A CA 1
ATOM 699 C C . ALA A 1 90 ? 1.203 14.306 -8.575 1.00 80.56 90 ALA A C 1
ATOM 701 O O . ALA A 1 90 ? 1.964 14.728 -7.702 1.00 80.56 90 ALA A O 1
ATOM 702 N N . LEU A 1 91 ? -0.126 14.275 -8.422 1.00 81.75 91 LEU A N 1
ATOM 703 C CA . LEU A 1 91 ? -0.835 14.762 -7.234 1.00 81.75 91 LEU A CA 1
ATOM 704 C C . LEU A 1 91 ? -0.390 14.045 -5.950 1.00 81.75 91 LEU A C 1
ATOM 706 O O . LEU A 1 91 ? -0.240 14.677 -4.908 1.00 81.75 91 LEU A O 1
ATOM 710 N N . LEU A 1 92 ? -0.153 12.734 -6.033 1.00 76.88 92 LEU A N 1
ATOM 711 C CA . LEU A 1 92 ? 0.242 11.890 -4.902 1.00 76.88 92 LEU A CA 1
ATOM 712 C C . LEU A 1 92 ? 1.759 11.899 -4.630 1.00 76.88 92 LEU A C 1
ATOM 714 O O . LEU A 1 92 ? 2.232 11.194 -3.741 1.00 76.88 92 LEU A O 1
ATOM 718 N N . GLY A 1 93 ? 2.538 12.696 -5.371 1.00 71.25 93 GLY A N 1
ATOM 719 C CA . GLY A 1 93 ? 3.964 12.907 -5.104 1.00 71.25 93 GLY A CA 1
ATOM 720 C C . GLY A 1 93 ? 4.879 11.737 -5.484 1.00 71.25 93 GLY A C 1
ATOM 721 O O . GLY A 1 93 ? 6.054 11.739 -5.117 1.00 71.25 93 GLY A O 1
ATOM 722 N N . LEU A 1 94 ? 4.398 10.770 -6.270 1.00 67.94 94 LEU A N 1
ATOM 723 C CA . LEU A 1 94 ? 5.117 9.533 -6.619 1.00 67.94 94 LEU A CA 1
ATOM 724 C C . LEU A 1 94 ? 6.162 9.692 -7.729 1.00 67.94 94 LEU A C 1
ATOM 726 O O . LEU A 1 94 ? 6.603 8.715 -8.327 1.00 67.94 94 LEU A O 1
ATOM 730 N N . SER A 1 95 ? 6.619 10.916 -7.987 1.00 58.72 95 SER A N 1
ATOM 731 C CA . SER A 1 95 ? 7.574 11.231 -9.059 1.00 58.72 95 SER A CA 1
ATOM 732 C C . SER A 1 95 ? 8.928 10.501 -8.959 1.00 58.72 95 SER A C 1
ATOM 734 O O . SER A 1 95 ? 9.751 10.631 -9.865 1.00 58.72 95 SER A O 1
ATOM 736 N N . ARG A 1 96 ? 9.195 9.747 -7.875 1.00 64.31 96 ARG A N 1
ATOM 737 C CA . ARG A 1 96 ? 10.453 9.015 -7.649 1.00 64.31 96 ARG A CA 1
ATOM 738 C C . ARG A 1 96 ? 10.262 7.658 -6.941 1.00 64.31 96 ARG A C 1
ATOM 740 O O . ARG A 1 96 ? 10.506 7.572 -5.737 1.00 64.31 96 ARG A O 1
ATOM 747 N N . PRO A 1 97 ? 9.943 6.579 -7.682 1.00 63.69 97 PRO A N 1
ATOM 748 C CA . PRO A 1 97 ? 9.901 5.211 -7.149 1.00 63.69 97 PRO A CA 1
ATOM 749 C C . PRO A 1 97 ? 11.221 4.745 -6.512 1.00 63.69 97 PRO A C 1
ATOM 751 O O . PRO A 1 97 ? 11.213 3.909 -5.622 1.00 63.69 97 PRO A O 1
ATOM 754 N N . SER A 1 98 ? 12.363 5.324 -6.903 1.00 61.25 98 SER A N 1
ATOM 755 C CA . SER A 1 98 ? 13.686 4.987 -6.353 1.00 61.25 98 SER A CA 1
ATOM 756 C C . SER A 1 98 ? 13.878 5.314 -4.867 1.00 61.25 98 SER A C 1
ATOM 758 O O . SER A 1 98 ? 14.875 4.902 -4.286 1.00 61.25 98 SER A O 1
ATOM 760 N N . LYS A 1 99 ? 12.951 6.057 -4.251 1.00 68.31 99 LYS A N 1
ATOM 761 C CA . LYS A 1 99 ? 12.936 6.347 -2.806 1.00 68.31 99 LYS A CA 1
ATOM 762 C C . LYS A 1 99 ? 11.952 5.465 -2.032 1.00 68.31 99 LYS A C 1
ATOM 764 O O . LYS A 1 99 ? 11.636 5.757 -0.882 1.00 68.31 99 LYS A O 1
ATOM 769 N N . PHE A 1 100 ? 11.398 4.447 -2.683 1.00 75.88 100 PHE A N 1
ATOM 770 C CA . PHE A 1 100 ? 10.413 3.568 -2.083 1.00 75.88 100 PHE A CA 1
ATOM 771 C C . PHE A 1 100 ? 11.106 2.360 -1.443 1.00 75.88 100 PHE A C 1
ATOM 773 O O . PHE A 1 100 ? 11.169 1.285 -2.032 1.00 75.88 100 PHE A O 1
ATOM 780 N N . ASP A 1 101 ? 11.613 2.541 -0.219 1.00 77.38 101 ASP A N 1
ATOM 781 C CA . ASP A 1 101 ? 12.376 1.520 0.529 1.00 77.38 101 ASP A CA 1
ATOM 782 C C . ASP A 1 101 ? 11.625 0.187 0.701 1.00 77.38 101 ASP A C 1
ATOM 784 O O . ASP A 1 101 ? 12.239 -0.872 0.847 1.00 77.38 101 ASP A O 1
ATOM 788 N N . HIS A 1 102 ? 10.288 0.212 0.635 1.00 82.81 102 HIS A N 1
ATOM 789 C CA . HIS A 1 102 ? 9.458 -0.996 0.662 1.00 82.81 102 HIS A CA 1
ATOM 790 C C . HIS A 1 102 ? 9.809 -1.977 -0.461 1.00 82.81 102 HIS A C 1
ATOM 792 O O . HIS A 1 102 ? 9.774 -3.184 -0.231 1.00 82.81 102 HIS A O 1
ATOM 798 N N . LEU A 1 103 ? 10.210 -1.472 -1.636 1.00 80.75 103 LEU A N 1
ATOM 799 C CA . LEU A 1 103 ? 10.638 -2.304 -2.765 1.00 80.75 103 LEU A CA 1
ATOM 800 C C . LEU A 1 103 ? 11.879 -3.137 -2.445 1.00 80.75 103 LEU A C 1
ATOM 802 O O . LEU A 1 103 ? 12.127 -4.114 -3.128 1.00 80.75 103 LEU A O 1
ATOM 806 N N . VAL A 1 104 ? 12.684 -2.768 -1.447 1.00 81.00 104 VAL A N 1
ATOM 807 C CA . VAL A 1 104 ? 13.905 -3.515 -1.109 1.00 81.00 104 VAL A CA 1
ATOM 808 C C . VAL A 1 104 ? 13.618 -4.586 -0.062 1.00 81.00 104 VAL A C 1
ATOM 810 O O . VAL A 1 104 ? 14.111 -5.707 -0.165 1.00 81.00 104 VAL A O 1
ATOM 813 N N . HIS A 1 105 ? 12.826 -4.251 0.956 1.00 82.81 105 HIS A N 1
ATOM 814 C CA . HIS A 1 105 ? 12.665 -5.102 2.138 1.00 82.81 105 HIS A CA 1
ATOM 815 C C . HIS A 1 105 ? 11.404 -5.975 2.123 1.00 82.81 105 HIS A C 1
ATOM 817 O O . HIS A 1 105 ? 11.391 -7.023 2.764 1.00 82.81 105 HIS A O 1
ATOM 823 N N . TYR A 1 106 ? 10.355 -5.561 1.407 1.00 85.06 106 TYR A N 1
ATOM 824 C CA . TYR A 1 106 ? 9.012 -6.154 1.492 1.00 85.06 106 TYR A CA 1
ATOM 825 C C . TYR A 1 106 ? 8.321 -6.234 0.126 1.00 85.06 106 TYR A C 1
ATOM 827 O O . TYR A 1 106 ? 7.095 -6.132 0.011 1.00 85.06 106 TYR A O 1
ATOM 835 N N . GLY A 1 107 ? 9.118 -6.395 -0.918 1.00 86.69 107 GLY A N 1
ATOM 836 C CA . GLY A 1 107 ? 8.658 -6.380 -2.290 1.00 86.69 107 GLY A CA 1
ATOM 837 C C . GLY A 1 107 ? 7.509 -7.329 -2.620 1.00 86.69 107 GLY A C 1
ATOM 838 O O . GLY A 1 107 ? 7.416 -8.436 -2.089 1.00 86.69 107 GLY A O 1
ATOM 839 N N . GLY A 1 108 ? 6.620 -6.878 -3.500 1.00 88.75 108 GLY A N 1
ATOM 840 C CA . GLY A 1 108 ? 5.473 -7.636 -3.995 1.00 88.75 108 GLY A CA 1
ATOM 841 C C . GLY A 1 108 ? 4.326 -7.788 -2.990 1.00 88.75 108 GLY A C 1
ATOM 842 O O . GLY A 1 108 ? 3.370 -8.509 -3.276 1.00 88.75 108 GLY A O 1
ATOM 843 N N . SER A 1 109 ? 4.392 -7.132 -1.827 1.00 93.00 109 SER A N 1
ATOM 844 C CA . SER A 1 109 ? 3.417 -7.276 -0.738 1.00 93.00 109 SER A CA 1
ATOM 845 C C . SER A 1 109 ? 2.753 -5.973 -0.283 1.00 93.00 109 SER A C 1
ATOM 847 O O . SER A 1 109 ? 1.981 -5.988 0.676 1.00 93.00 109 SER A O 1
ATOM 849 N N . TYR A 1 110 ? 2.983 -4.833 -0.945 1.00 92.94 110 TYR A N 1
ATOM 850 C CA . TYR A 1 110 ? 2.419 -3.559 -0.468 1.00 92.94 110 TYR A CA 1
ATOM 851 C C . TYR A 1 110 ? 0.877 -3.542 -0.473 1.00 92.94 110 TYR A C 1
ATOM 853 O O . TYR A 1 110 ? 0.251 -2.885 0.363 1.00 92.94 110 TYR A O 1
ATOM 861 N N . TYR A 1 111 ? 0.239 -4.334 -1.344 1.00 92.88 111 TYR A N 1
ATOM 862 C CA . TYR A 1 111 ? -1.221 -4.504 -1.367 1.00 92.88 111 TYR A CA 1
ATOM 863 C C . TYR A 1 111 ? -1.799 -5.011 -0.028 1.00 92.88 111 TYR A C 1
ATOM 865 O O . TYR A 1 111 ? -2.972 -4.758 0.268 1.00 92.88 111 TYR A O 1
ATOM 873 N N . CYS A 1 112 ? -0.986 -5.665 0.814 1.00 93.50 112 CYS A N 1
ATOM 874 C CA . CYS A 1 112 ? -1.390 -6.157 2.130 1.00 93.50 112 CYS A CA 1
ATOM 875 C C . CYS A 1 112 ? -1.912 -5.041 3.047 1.00 93.50 112 CYS A C 1
ATOM 877 O O . CYS A 1 112 ? -2.801 -5.300 3.854 1.00 93.50 112 CYS A O 1
ATOM 879 N N . TYR A 1 113 ? -1.435 -3.796 2.920 1.00 91.81 113 TYR A N 1
ATOM 880 C CA . TYR A 1 113 ? -1.959 -2.675 3.714 1.00 91.81 113 TYR A CA 1
ATOM 881 C C . TYR A 1 113 ? -3.441 -2.402 3.422 1.00 91.81 113 TYR A C 1
ATOM 883 O O . TYR A 1 113 ? -4.244 -2.281 4.350 1.00 91.81 113 TYR A O 1
ATOM 891 N N . LEU A 1 114 ? -3.818 -2.357 2.139 1.00 92.25 114 LEU A N 1
ATOM 892 C CA . LEU A 1 114 ? -5.210 -2.165 1.722 1.00 92.25 114 LEU A CA 1
ATOM 893 C C . LEU A 1 114 ? -6.070 -3.377 2.075 1.00 92.25 114 LEU A C 1
ATOM 895 O O . LEU A 1 114 ? -7.169 -3.214 2.609 1.00 92.25 114 LEU A O 1
ATOM 899 N N . PHE A 1 115 ? -5.556 -4.582 1.824 1.00 93.88 115 PHE A N 1
ATOM 900 C CA . PHE A 1 115 ? -6.247 -5.823 2.163 1.00 93.88 115 PHE A CA 1
ATOM 901 C C . PHE A 1 115 ? -6.545 -5.911 3.667 1.00 93.88 115 PHE A C 1
ATOM 903 O O . PHE A 1 115 ? -7.700 -6.076 4.063 1.00 93.88 115 PHE A O 1
ATOM 910 N N . ASN A 1 116 ? -5.537 -5.689 4.516 1.00 93.44 116 ASN A N 1
ATOM 911 C CA . ASN A 1 116 ? -5.693 -5.718 5.970 1.00 93.44 116 ASN A CA 1
ATOM 912 C C . ASN A 1 116 ? -6.637 -4.619 6.471 1.00 93.44 116 ASN A C 1
ATOM 914 O O . ASN A 1 116 ? -7.382 -4.849 7.426 1.00 93.44 116 ASN A O 1
ATOM 918 N N . ARG A 1 117 ? -6.664 -3.443 5.827 1.00 92.81 117 ARG A N 1
ATOM 919 C CA . ARG A 1 117 ? -7.621 -2.371 6.150 1.00 92.81 117 ARG A CA 1
ATOM 920 C C . ARG A 1 117 ? -9.057 -2.787 5.832 1.00 92.81 117 ARG A C 1
ATOM 922 O O . ARG A 1 117 ? -9.939 -2.573 6.665 1.00 92.81 117 ARG A O 1
ATOM 929 N N . ALA A 1 118 ? -9.291 -3.398 4.670 1.00 93.56 118 ALA A N 1
ATOM 930 C CA . ALA A 1 118 ? -10.605 -3.911 4.286 1.00 93.56 118 ALA A CA 1
ATOM 931 C C . ALA A 1 118 ? -11.070 -5.028 5.233 1.00 93.56 118 ALA A C 1
ATOM 933 O O . ALA A 1 118 ? -12.179 -4.957 5.765 1.00 93.56 118 ALA A O 1
ATOM 934 N N . LEU A 1 119 ? -10.194 -5.995 5.524 1.00 93.06 119 LEU A N 1
ATOM 935 C CA . LEU A 1 119 ? -10.466 -7.090 6.456 1.00 93.06 119 LEU A CA 1
ATOM 936 C C . LEU A 1 119 ? -10.764 -6.575 7.871 1.00 93.06 119 LEU A C 1
ATOM 938 O O . LEU A 1 119 ? -11.774 -6.941 8.466 1.00 93.06 119 LEU A O 1
ATOM 942 N N . SER A 1 120 ? -9.938 -5.665 8.392 1.00 92.81 120 SER A N 1
ATOM 943 C CA . SER A 1 120 ? -10.152 -5.068 9.719 1.00 92.81 120 SER A CA 1
ATOM 944 C C . SER A 1 120 ? -11.465 -4.289 9.784 1.00 92.81 120 SER A C 1
ATOM 946 O O . SER A 1 120 ? -12.175 -4.347 10.787 1.00 92.81 120 SER A O 1
ATOM 948 N N . SER A 1 121 ? -11.820 -3.576 8.708 1.00 93.44 121 SER A N 1
ATOM 949 C CA . SER A 1 121 ? -13.103 -2.877 8.617 1.00 93.44 121 SER A CA 1
ATOM 950 C C . SER A 1 121 ? -14.274 -3.857 8.624 1.00 93.44 121 SER A C 1
ATOM 952 O O . SER A 1 121 ? -15.239 -3.641 9.357 1.00 93.44 121 SER A O 1
ATOM 954 N N . HIS A 1 122 ? -14.169 -4.957 7.875 1.00 93.19 122 HIS A N 1
ATOM 955 C CA . HIS A 1 122 ? -15.169 -6.018 7.861 1.00 93.19 122 HIS A CA 1
ATOM 956 C C . HIS A 1 122 ? -15.366 -6.619 9.261 1.00 93.19 122 HIS A C 1
ATOM 958 O O . HIS A 1 122 ? -16.492 -6.626 9.758 1.00 93.19 122 HIS A O 1
ATOM 964 N N . VAL A 1 123 ? -14.282 -7.022 9.931 1.00 92.12 123 VAL A N 1
ATOM 965 C CA . VAL A 1 123 ? -14.319 -7.561 11.302 1.00 92.12 123 VAL A CA 1
ATOM 966 C C . VAL A 1 123 ? -14.937 -6.556 12.276 1.00 92.12 123 VAL A C 1
ATOM 968 O O . VAL A 1 123 ? -15.809 -6.913 13.064 1.00 92.12 123 VAL A O 1
ATOM 971 N N . TRP A 1 124 ? -14.559 -5.277 12.200 1.00 93.31 124 TRP A N 1
ATOM 972 C CA . TRP A 1 124 ? -15.148 -4.243 13.054 1.00 93.31 124 TRP A CA 1
ATOM 973 C C . TRP A 1 124 ? -16.666 -4.138 12.875 1.00 93.31 124 TRP A C 1
ATOM 975 O O . TRP A 1 124 ? -17.405 -4.128 13.859 1.00 93.31 124 TRP A O 1
ATOM 985 N N . GLN A 1 125 ? -17.134 -4.063 11.625 1.00 93.94 125 GLN A N 1
ATOM 986 C CA . GLN A 1 125 ? -18.556 -3.882 11.323 1.00 93.94 125 GLN A CA 1
ATOM 987 C C . GLN A 1 125 ? -19.414 -5.060 11.792 1.00 93.94 125 GLN A C 1
ATOM 989 O O . GLN A 1 125 ? -20.530 -4.821 12.245 1.00 93.94 125 GLN A O 1
ATOM 994 N N . HIS A 1 126 ? -18.898 -6.289 11.710 1.00 90.56 126 HIS A N 1
ATOM 995 C CA . HIS A 1 126 ? -19.667 -7.502 12.006 1.00 90.56 126 HIS A CA 1
ATOM 996 C C . HIS A 1 126 ? -19.503 -8.005 13.443 1.00 90.56 126 HIS A C 1
ATOM 998 O O . HIS A 1 126 ? -20.407 -8.658 13.952 1.00 90.56 126 HIS A O 1
ATOM 1004 N N . SER A 1 127 ? -18.376 -7.718 14.099 1.00 90.19 127 SER A N 1
ATOM 1005 C CA . SER A 1 127 ? -18.062 -8.303 15.410 1.00 90.19 127 SER A CA 1
ATOM 1006 C C . SER A 1 127 ? -17.974 -7.287 16.547 1.00 90.19 127 SER A C 1
ATOM 1008 O O . SER A 1 127 ? -18.176 -7.668 17.692 1.00 90.19 127 SER A O 1
ATOM 1010 N N . PHE A 1 128 ? -17.679 -6.009 16.272 1.00 93.12 128 PHE A N 1
ATOM 1011 C CA . PHE A 1 128 ? -17.358 -5.028 17.327 1.00 93.12 128 PHE A CA 1
ATOM 1012 C C . PHE A 1 128 ? -18.225 -3.769 17.319 1.00 93.12 128 PHE A C 1
ATOM 1014 O O . PHE A 1 128 ? -18.218 -3.021 18.292 1.00 93.12 128 PHE A O 1
ATOM 1021 N N . ARG A 1 129 ? -18.961 -3.489 16.238 1.00 93.38 129 ARG A N 1
ATOM 1022 C CA . ARG A 1 129 ? -19.715 -2.235 16.092 1.00 93.38 129 ARG A CA 1
ATOM 1023 C C . ARG A 1 129 ? -20.743 -2.012 17.204 1.00 93.38 129 ARG A C 1
ATOM 1025 O O . ARG A 1 129 ? -20.913 -0.868 17.622 1.00 93.38 129 ARG A O 1
ATOM 1032 N N . GLU A 1 130 ? -21.448 -3.064 17.612 1.00 91.56 130 GLU A N 1
ATOM 1033 C CA . GLU A 1 130 ? -22.534 -2.981 18.595 1.00 91.56 130 GLU A CA 1
ATOM 1034 C C . GLU A 1 130 ? -22.002 -2.919 20.029 1.00 91.56 130 GLU A C 1
ATOM 1036 O O . GLU A 1 130 ? -22.378 -2.022 20.781 1.00 91.56 130 GLU A O 1
ATOM 1041 N N . ASP A 1 131 ? -21.079 -3.818 20.380 1.00 91.88 131 ASP A N 1
ATOM 1042 C CA . ASP A 1 131 ? -20.421 -3.851 21.686 1.00 91.88 131 ASP A CA 1
ATOM 1043 C C . ASP A 1 131 ? -18.896 -4.024 21.530 1.00 91.88 131 ASP A C 1
ATOM 1045 O O . ASP A 1 131 ? -18.387 -5.152 21.534 1.00 91.88 131 ASP A O 1
ATOM 1049 N N . PRO A 1 132 ? -18.141 -2.917 21.373 1.00 89.50 132 PRO A N 1
ATOM 1050 C CA . PRO A 1 132 ? -16.707 -2.966 21.085 1.00 89.50 132 PRO A CA 1
ATOM 1051 C C . PRO A 1 132 ? -15.854 -3.406 22.279 1.00 89.50 132 PRO A C 1
ATOM 1053 O O . PRO A 1 132 ? -14.687 -3.749 22.091 1.00 89.50 132 PRO A O 1
ATOM 1056 N N . PHE A 1 133 ? -16.408 -3.381 23.495 1.00 90.31 133 PHE A N 1
ATOM 1057 C CA . PHE A 1 133 ? -15.704 -3.752 24.727 1.00 90.31 133 PHE A CA 1
ATOM 1058 C C . PHE A 1 133 ? -16.295 -5.000 25.398 1.00 90.31 133 PHE A C 1
ATOM 1060 O O . PHE A 1 133 ? -15.812 -5.420 26.450 1.00 90.31 133 PHE A O 1
ATOM 1067 N N . GLY A 1 134 ? -17.304 -5.613 24.779 1.00 86.12 134 GLY A N 1
ATOM 1068 C CA . GLY A 1 134 ? -17.923 -6.846 25.231 1.00 86.12 134 GLY A CA 1
ATOM 1069 C C . GLY A 1 134 ? -16.953 -8.018 25.230 1.00 86.12 134 GLY A C 1
ATOM 1070 O O . GLY A 1 134 ? -16.268 -8.293 24.241 1.00 86.12 134 GLY A O 1
ATOM 1071 N N . ALA A 1 135 ? -16.939 -8.774 26.328 1.00 79.12 135 ALA A N 1
ATOM 1072 C CA . ALA A 1 135 ? -16.138 -9.993 26.432 1.00 79.12 135 ALA A CA 1
ATOM 1073 C C . ALA A 1 135 ? -16.515 -11.033 25.355 1.00 79.12 135 ALA A C 1
ATOM 1075 O O . ALA A 1 135 ? -15.648 -11.769 24.886 1.00 79.12 135 ALA A O 1
ATOM 1076 N N . GLY A 1 136 ? -17.788 -11.056 24.932 1.00 83.56 136 GLY A N 1
ATOM 1077 C CA . GLY A 1 136 ? -18.275 -11.911 23.845 1.00 83.56 136 GLY A CA 1
ATOM 1078 C C . GLY A 1 136 ? -17.707 -11.531 22.474 1.00 83.56 136 GLY A C 1
ATOM 1079 O O . GLY A 1 136 ? -17.278 -12.412 21.735 1.00 83.56 136 GLY A O 1
ATOM 1080 N N . SER A 1 137 ? -17.618 -10.233 22.170 1.00 83.94 137 SER A N 1
ATOM 1081 C CA . SER A 1 137 ? -17.073 -9.705 20.910 1.00 83.94 137 SER A CA 1
ATOM 1082 C C . SER A 1 137 ? -15.565 -9.956 20.772 1.00 83.94 137 SER A C 1
ATOM 1084 O O . SER A 1 137 ? -15.067 -10.275 19.694 1.00 83.94 137 SER A O 1
ATOM 1086 N N . GLY A 1 138 ? -14.820 -9.843 21.879 1.00 86.38 138 GLY A N 1
ATOM 1087 C CA . GLY A 1 138 ? -13.360 -10.000 21.894 1.00 86.38 138 GLY A CA 1
ATOM 1088 C C . GLY A 1 138 ? -12.856 -11.447 21.936 1.00 86.38 138 GLY A C 1
ATOM 1089 O O . GLY A 1 138 ? -11.714 -11.700 21.548 1.00 86.38 138 GLY A O 1
ATOM 1090 N N . GLY A 1 139 ? -13.678 -12.396 22.396 1.00 89.50 139 GLY A N 1
ATOM 1091 C CA . GLY A 1 139 ? -13.304 -13.809 22.538 1.00 89.50 139 GLY A CA 1
ATOM 1092 C C . GLY A 1 139 ? -12.801 -14.449 21.236 1.00 89.50 139 GLY A C 1
ATOM 1093 O O . GLY A 1 139 ? -11.667 -14.933 21.216 1.00 89.50 139 GLY A O 1
ATOM 1094 N N . PRO A 1 140 ? -13.576 -14.403 20.135 1.00 88.25 140 PRO A N 1
ATOM 1095 C CA . PRO A 1 140 ? -13.162 -14.967 18.850 1.00 88.25 140 PRO A CA 1
ATOM 1096 C C . PRO A 1 140 ? -11.865 -14.357 18.303 1.00 88.25 140 PRO A C 1
ATOM 1098 O O . PRO A 1 140 ? -10.975 -15.086 17.870 1.00 88.25 140 PRO A O 1
ATOM 1101 N N . LEU A 1 141 ? -11.712 -13.027 18.383 1.00 88.81 141 LEU A N 1
ATOM 1102 C CA . LEU A 1 141 ? -10.489 -12.350 17.938 1.00 88.81 141 LEU A CA 1
ATOM 1103 C C . LEU A 1 141 ? -9.272 -12.785 18.766 1.00 88.81 141 LEU A C 1
ATOM 1105 O O . LEU A 1 141 ? -8.194 -13.000 18.218 1.00 88.81 141 LEU A O 1
ATOM 1109 N N . LYS A 1 142 ? -9.435 -12.940 20.084 1.00 89.94 142 LYS A N 1
ATOM 1110 C CA . LYS A 1 142 ? -8.363 -13.417 20.961 1.00 89.94 142 LYS A CA 1
ATOM 1111 C C . LYS A 1 142 ? -7.912 -14.824 20.577 1.00 89.94 142 LYS A C 1
ATOM 1113 O O . LYS A 1 142 ? -6.710 -15.062 20.522 1.00 89.94 142 LYS A O 1
ATOM 1118 N N . GLU A 1 143 ? -8.841 -15.739 20.319 1.00 89.25 143 GLU A N 1
ATOM 1119 C CA . GLU A 1 143 ? -8.490 -17.110 19.935 1.00 89.25 143 GLU A CA 1
ATOM 1120 C C . GLU A 1 143 ? -7.818 -17.168 18.555 1.00 89.25 143 GLU A C 1
ATOM 1122 O O . GLU A 1 143 ? -6.793 -17.835 18.421 1.00 89.25 143 GLU A O 1
ATOM 1127 N N . LEU A 1 144 ? -8.280 -16.372 17.581 1.00 87.00 144 LEU A N 1
ATOM 1128 C CA . LEU A 1 144 ? -7.589 -16.207 16.295 1.00 87.00 144 LEU A CA 1
ATOM 1129 C C . LEU A 1 144 ? -6.130 -15.759 16.493 1.00 87.00 144 LEU A C 1
ATOM 1131 O O . LEU A 1 144 ? -5.206 -16.374 15.964 1.00 87.00 144 LEU A O 1
ATOM 1135 N N . LEU A 1 145 ? -5.903 -14.715 17.299 1.00 89.81 145 LEU A N 1
ATOM 1136 C CA . LEU A 1 145 ? -4.560 -14.175 17.542 1.00 89.81 145 LEU A CA 1
ATOM 1137 C C . LEU A 1 145 ? -3.650 -15.149 18.306 1.00 89.81 145 LEU A C 1
ATOM 1139 O O . LEU A 1 145 ? -2.438 -15.144 18.091 1.00 89.81 145 LEU A O 1
ATOM 1143 N N . ARG A 1 146 ? -4.208 -16.005 19.174 1.00 90.25 146 ARG A N 1
ATOM 1144 C CA . ARG A 1 146 ? -3.442 -17.054 19.872 1.00 90.25 146 ARG A CA 1
ATOM 1145 C C . ARG A 1 146 ? -2.919 -18.130 18.924 1.00 90.25 146 ARG A C 1
ATOM 1147 O O . ARG A 1 146 ? -1.873 -18.704 19.215 1.00 90.25 146 ARG A O 1
ATOM 1154 N N . GLY A 1 147 ? -3.611 -18.380 17.811 1.00 85.31 147 GLY A N 1
ATOM 1155 C CA . GLY A 1 147 ? -3.179 -19.332 16.783 1.00 85.31 147 GLY A CA 1
ATOM 1156 C C . GLY A 1 147 ? -1.933 -18.890 16.006 1.00 85.31 147 GLY A C 1
ATOM 1157 O O . GLY A 1 147 ? -1.248 -19.727 15.412 1.00 85.31 147 GLY A O 1
ATOM 1158 N N . GLY A 1 148 ? -1.601 -17.592 16.036 1.00 83.19 148 GLY A N 1
ATOM 1159 C CA . GLY A 1 148 ? -0.460 -17.034 15.313 1.00 83.19 148 GLY A C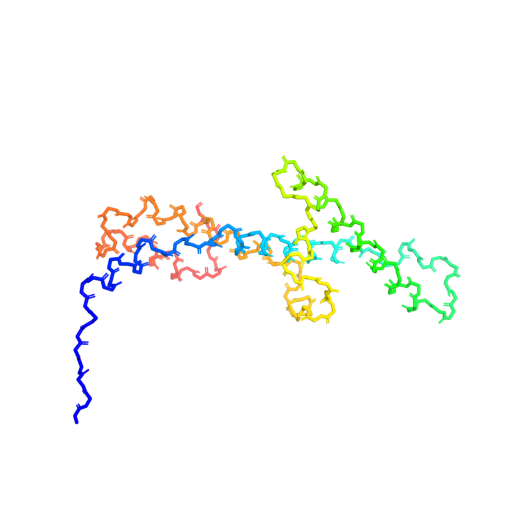A 1
ATOM 1160 C C . GLY A 1 148 ? -0.474 -17.412 13.828 1.00 83.19 148 GLY A C 1
ATOM 1161 O O . GLY A 1 148 ? -1.528 -17.533 13.215 1.00 83.19 148 GLY A O 1
ATOM 1162 N N . SER A 1 149 ? 0.704 -17.639 13.243 1.00 77.50 149 SER A N 1
ATOM 1163 C CA . SER A 1 149 ? 0.821 -18.048 11.832 1.00 77.50 149 SER A CA 1
ATOM 1164 C C . SER A 1 149 ? 0.595 -19.551 11.595 1.00 77.50 149 SER A C 1
ATOM 1166 O O . SER A 1 149 ? 0.754 -20.016 10.468 1.00 77.50 149 SER A O 1
ATOM 1168 N N . VAL A 1 150 ? 0.307 -20.329 12.643 1.00 73.50 150 VAL A N 1
ATOM 1169 C CA . VAL A 1 150 ? 0.302 -21.803 12.589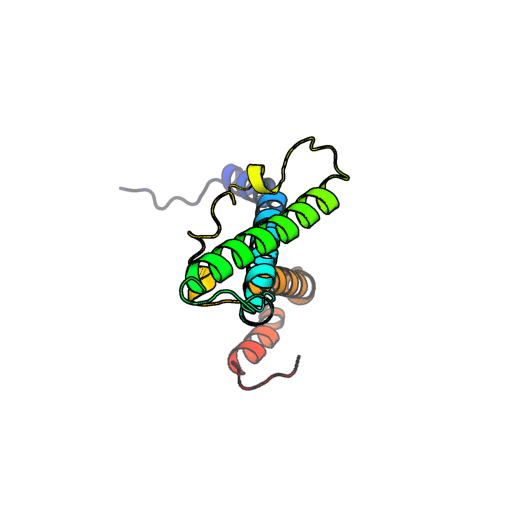 1.00 73.50 150 VAL A CA 1
ATOM 1170 C C . VAL A 1 150 ? -1.060 -22.347 12.156 1.00 73.50 150 VAL A C 1
ATOM 1172 O O . VAL A 1 150 ? -1.145 -23.432 11.588 1.00 73.50 150 VAL A O 1
ATOM 1175 N N . VAL A 1 151 ? -2.129 -21.584 12.388 1.00 67.69 151 VAL A N 1
ATOM 1176 C CA . VAL A 1 151 ? -3.503 -21.981 12.073 1.00 67.69 151 VAL A CA 1
ATOM 1177 C C . VAL A 1 151 ? -4.027 -21.094 10.943 1.00 67.69 151 VAL A C 1
ATOM 1179 O O . VAL A 1 151 ? -4.254 -19.907 11.144 1.00 67.69 151 VAL A O 1
ATOM 1182 N N . GLN A 1 152 ? -4.203 -21.665 9.746 1.00 58.16 152 GLN A N 1
ATOM 1183 C CA . GLN A 1 152 ? -4.681 -20.957 8.543 1.00 58.16 152 GLN A CA 1
ATOM 1184 C C . GLN A 1 152 ? -6.183 -21.148 8.261 1.00 58.16 152 GLN A C 1
ATOM 1186 O O . GLN A 1 152 ? -6.622 -21.000 7.124 1.00 58.16 152 GLN A O 1
ATOM 1191 N N . SER A 1 153 ? -6.989 -21.499 9.262 1.00 55.09 153 SER A N 1
ATOM 1192 C CA . SER A 1 153 ? -8.442 -21.597 9.094 1.00 55.09 153 SER A CA 1
ATOM 1193 C C . SER A 1 153 ? -9.114 -20.280 9.485 1.00 55.09 153 SER A C 1
ATOM 1195 O O . SER A 1 153 ? -9.128 -19.932 10.668 1.00 55.09 153 SER A O 1
ATOM 1197 N N . LEU A 1 154 ? -9.668 -19.583 8.490 1.00 49.16 154 LEU A N 1
ATOM 1198 C CA . LEU A 1 154 ? -10.769 -18.631 8.659 1.00 49.16 154 LEU A CA 1
ATOM 1199 C C . LEU A 1 154 ? -12.095 -19.352 8.414 1.00 49.16 154 LEU A C 1
ATOM 1201 O O . LEU A 1 154 ? -12.133 -20.179 7.473 1.00 49.16 154 LEU A O 1
#

Organism: NCBI:txid89044

Radius of gyration: 22.31 Å; chains: 1; bounding box: 51×44×65 Å